Protein AF-A0A9D5WG57-F1 (afdb_monomer_lite)

Foldseek 3Di:
DCVLLVNPCVVCQNDPLQGQEKEFQAEDPLQLLVQLCVPQVQPPVRPDDPVNGDDSVPDDPVNSVVSVVVDDSVRVNLLRQVGMQGPDFAFLVRWWAFDDPPVLQLDGGITDWTQTSNRFTKGKHWAQDDDPNRGNPHDTWIWITRNVQSDIWTFPATQCDDPRHTYGYTDSPDHSVRD

Secondary structure (DSSP, 8-state):
-TTTTT-HHHHTT--TTT-S-EEEEE--HHHHHHHHHHHHSS-TTS-S-TTS---TTT--HHHHHHHHHHS-HHHHHHHHHTTEEET----GGGSPBEE--SSS-SS-EESEEEE-TTS-EEEEEEEEPPBTTBTT-S-EEEEEEETTTTEEEEEEEEEEEETTEEEEEEPTT--GGG-

Sequence (179 aa):
MTKRAGLEDLFQGKSTQYGPEITFLGMTNHSIRRYLYRTYGIKTDGSESPEDAVDPSKLTEEETMKLIDRMSVATCRSLILDCVIPKEKILLEDFPAGRRAADGSAVGTGGKTYTMASGKQLWLYTFRDTYAGVAGAGANRLHVVSPTTSISRDIASHNIQTRTGVVHSLQYDFTPTDF

Structure (mmCIF, N/CA/C/O backbone):
data_AF-A0A9D5WG57-F1
#
_entry.id   AF-A0A9D5WG57-F1
#
loop_
_atom_site.group_PDB
_atom_site.id
_atom_site.type_symbol
_atom_site.label_atom_id
_atom_site.label_alt_id
_atom_site.label_comp_id
_atom_site.label_asym_id
_atom_site.label_entity_id
_atom_site.label_seq_id
_atom_site.pdbx_PDB_ins_code
_atom_site.Cartn_x
_atom_site.Cartn_y
_atom_site.Cartn_z
_atom_site.occupancy
_atom_site.B_iso_or_equiv
_atom_site.auth_seq_id
_atom_site.auth_comp_id
_atom_site.auth_asym_id
_atom_site.auth_atom_id
_atom_site.pdbx_PDB_model_num
ATOM 1 N N . MET A 1 1 ? -5.291 3.779 14.745 1.00 90.94 1 MET A N 1
ATOM 2 C CA . MET A 1 1 ? -6.228 3.375 13.668 1.00 90.94 1 MET A CA 1
ATOM 3 C C . MET A 1 1 ? -6.537 1.875 13.684 1.00 90.94 1 MET A C 1
ATOM 5 O O . MET A 1 1 ? -7.699 1.551 13.864 1.00 90.94 1 MET A O 1
ATOM 9 N N . THR A 1 2 ? -5.554 0.966 13.596 1.00 93.75 2 THR A N 1
ATOM 10 C CA . THR A 1 2 ? -5.774 -0.505 13.564 1.00 93.75 2 THR A CA 1
ATOM 11 C C . THR A 1 2 ? -6.715 -1.034 14.648 1.00 93.75 2 THR A C 1
ATOM 13 O O . THR A 1 2 ? -7.694 -1.693 14.319 1.00 93.75 2 THR A O 1
ATOM 16 N N . LYS A 1 3 ? -6.477 -0.665 15.915 1.00 93.69 3 LYS A N 1
ATOM 17 C CA . LYS A 1 3 ? -7.341 -1.036 17.048 1.00 93.69 3 LYS A CA 1
ATOM 18 C C . LYS A 1 3 ? -8.783 -0.541 16.901 1.00 93.69 3 LYS A C 1
ATOM 20 O O . LYS A 1 3 ? -9.732 -1.275 17.124 1.00 93.69 3 LYS A O 1
ATOM 25 N N . ARG A 1 4 ? -8.960 0.706 16.454 1.00 92.75 4 ARG A N 1
ATOM 26 C CA . ARG A 1 4 ? -10.288 1.291 16.195 1.00 92.75 4 ARG A CA 1
ATOM 27 C C . ARG A 1 4 ? -11.021 0.570 15.059 1.00 92.75 4 ARG A C 1
ATOM 29 O O . ARG A 1 4 ? -12.239 0.494 15.084 1.00 92.75 4 ARG A O 1
ATOM 36 N N . ALA A 1 5 ? -10.288 0.061 14.070 1.00 95.81 5 ALA A N 1
ATOM 37 C CA . ALA A 1 5 ? -10.838 -0.641 12.912 1.00 95.81 5 ALA A CA 1
ATOM 38 C C . ALA A 1 5 ? -11.137 -2.135 13.155 1.00 95.81 5 ALA A C 1
ATOM 40 O O . ALA A 1 5 ? -11.678 -2.787 12.252 1.00 95.81 5 ALA A O 1
ATOM 41 N N . GLY A 1 6 ? -10.762 -2.688 14.318 1.00 96.69 6 GLY A N 1
ATOM 42 C CA . GLY A 1 6 ? -10.866 -4.122 14.604 1.00 96.69 6 GLY A CA 1
ATOM 43 C C . GLY A 1 6 ? -10.050 -4.959 13.615 1.00 96.69 6 GLY A C 1
ATOM 44 O O . GLY A 1 6 ? -10.585 -5.853 12.954 1.00 96.69 6 GLY A O 1
ATOM 45 N N . LEU A 1 7 ? -8.786 -4.584 13.409 1.00 97.44 7 LEU A N 1
ATOM 46 C CA . LEU A 1 7 ? -7.868 -5.211 12.448 1.00 97.44 7 LEU A CA 1
ATOM 47 C C . LEU A 1 7 ? -6.608 -5.777 13.115 1.00 97.44 7 LEU A C 1
ATOM 49 O O . LEU A 1 7 ? -5.640 -6.098 12.433 1.00 97.44 7 LEU A O 1
ATOM 53 N N . GLU A 1 8 ? -6.575 -5.919 14.435 1.00 97.25 8 GLU A N 1
ATOM 54 C CA . GLU A 1 8 ? -5.413 -6.459 15.143 1.00 97.25 8 GLU A CA 1
ATOM 55 C C . GLU A 1 8 ? -5.067 -7.878 14.685 1.00 97.25 8 GLU A C 1
ATOM 57 O O . GLU A 1 8 ? -3.903 -8.160 14.409 1.00 97.25 8 GLU A O 1
ATOM 62 N N . ASP A 1 9 ? -6.070 -8.743 14.525 1.00 97.19 9 ASP A N 1
ATOM 63 C CA . ASP A 1 9 ? -5.866 -10.130 14.095 1.00 97.19 9 ASP A CA 1
ATOM 64 C C . ASP A 1 9 ? -5.270 -10.240 12.689 1.00 97.19 9 ASP A C 1
ATOM 66 O O . ASP A 1 9 ? -4.530 -11.184 12.414 1.00 97.19 9 ASP A O 1
ATOM 70 N N . LEU A 1 10 ? -5.533 -9.265 11.811 1.00 97.25 10 LEU A N 1
ATOM 71 C CA . LEU A 1 10 ? -4.895 -9.177 10.496 1.00 97.25 10 LEU A CA 1
ATOM 72 C C . LEU A 1 10 ? -3.376 -9.021 10.650 1.00 97.25 10 LEU A C 1
ATOM 74 O O . LEU A 1 10 ? -2.618 -9.831 10.128 1.00 97.25 10 LEU A O 1
ATOM 78 N N . PHE A 1 11 ? -2.923 -8.028 11.419 1.00 96.62 11 PHE A N 1
ATOM 79 C CA . PHE A 1 11 ? -1.489 -7.769 11.596 1.00 96.62 11 PHE A CA 1
ATOM 80 C C . PHE A 1 11 ? -0.797 -8.791 12.508 1.00 96.62 11 PHE A C 1
ATOM 82 O O . PHE A 1 11 ? 0.418 -8.970 12.431 1.00 96.62 11 PHE A O 1
ATOM 89 N N . GLN A 1 12 ? -1.555 -9.498 13.349 1.00 96.50 12 GLN A N 1
ATOM 90 C CA . GLN A 1 12 ? -1.056 -10.612 14.157 1.00 96.50 12 GLN A CA 1
ATOM 91 C C . GLN A 1 12 ? -1.008 -11.950 13.399 1.00 96.50 12 GLN A C 1
ATOM 93 O O . GLN A 1 12 ? -0.553 -12.935 13.985 1.00 96.50 12 GLN A O 1
ATOM 98 N N . GLY A 1 13 ? -1.448 -12.000 12.134 1.00 95.50 13 GLY A N 1
ATOM 99 C CA . GLY A 1 13 ? -1.459 -13.221 11.319 1.00 95.50 13 GLY A CA 1
ATOM 100 C C . GLY A 1 13 ? -2.487 -14.261 11.780 1.00 95.50 13 GLY A C 1
ATOM 101 O O . GLY A 1 13 ? -2.312 -15.455 11.556 1.00 95.50 13 GLY A O 1
ATOM 102 N N . LYS A 1 14 ? -3.544 -13.823 12.472 1.00 96.94 14 LYS A N 1
ATOM 103 C CA . LYS A 1 14 ? -4.623 -14.671 13.011 1.00 96.94 14 LYS A CA 1
ATOM 104 C C . LYS A 1 14 ? -5.899 -14.620 12.172 1.00 96.94 14 LYS A C 1
ATOM 106 O O . LYS A 1 14 ? -6.817 -15.402 12.400 1.00 96.94 14 LYS A O 1
ATOM 111 N N . SER A 1 15 ? -5.985 -13.695 11.216 1.00 95.44 15 SER A N 1
ATOM 112 C CA . SER A 1 15 ? -7.165 -13.550 10.368 1.00 95.44 15 SER A CA 1
ATOM 113 C C . SER A 1 15 ? -7.308 -14.726 9.399 1.00 95.44 15 SER A C 1
ATOM 115 O O . SER A 1 15 ? -6.489 -14.917 8.503 1.00 95.44 15 SER A O 1
ATOM 117 N N . THR A 1 16 ? -8.407 -15.471 9.506 1.00 94.69 16 THR A N 1
ATOM 118 C CA . THR A 1 16 ? -8.763 -16.519 8.533 1.00 94.69 16 THR A CA 1
ATOM 119 C C . THR A 1 16 ? -9.159 -15.940 7.172 1.00 94.69 16 THR A C 1
ATOM 121 O O . THR A 1 16 ? -8.956 -16.576 6.140 1.00 94.69 16 THR A O 1
ATOM 124 N N . GLN A 1 17 ? -9.685 -14.711 7.151 1.00 95.50 17 GLN A N 1
ATOM 125 C CA . GLN A 1 17 ? -10.093 -14.018 5.930 1.00 95.50 17 GLN A CA 1
ATOM 126 C C . GLN A 1 17 ? -8.883 -13.614 5.074 1.00 95.50 17 GLN A C 1
ATOM 128 O O . GLN A 1 17 ? -8.865 -13.866 3.866 1.00 95.50 17 GLN A O 1
ATOM 133 N N . TYR A 1 18 ? -7.874 -13.003 5.699 1.00 96.44 18 TYR A N 1
ATOM 134 C CA . TYR A 1 18 ? -6.735 -12.389 5.006 1.00 96.44 18 TYR A CA 1
ATOM 135 C C . TYR A 1 18 ? -5.449 -13.218 5.056 1.00 96.44 18 TYR A C 1
ATOM 137 O O . TYR A 1 18 ? -4.472 -12.860 4.405 1.00 96.44 18 TYR A O 1
ATOM 145 N N . GLY A 1 19 ? -5.474 -14.345 5.767 1.00 95.06 19 GLY A N 1
ATOM 146 C CA . GLY A 1 19 ? -4.344 -15.252 5.905 1.00 95.06 19 GLY A CA 1
ATOM 147 C C . GLY A 1 19 ? -3.322 -14.816 6.962 1.00 95.06 19 GLY A C 1
ATOM 148 O O . GLY A 1 19 ? -3.438 -13.738 7.550 1.00 95.06 19 GLY A O 1
ATOM 149 N N . PRO A 1 20 ? -2.326 -15.680 7.222 1.00 95.69 20 PRO A N 1
ATOM 150 C CA . PRO A 1 20 ? -1.309 -15.451 8.246 1.00 95.69 20 PRO A CA 1
ATOM 151 C C . PRO A 1 20 ? -0.174 -14.521 7.796 1.00 95.69 20 PRO A C 1
ATOM 153 O O . PRO A 1 20 ? 0.536 -13.981 8.644 1.00 95.69 20 PRO A O 1
ATOM 156 N N . GLU A 1 21 ? -0.007 -14.345 6.483 1.00 96.62 21 GLU A N 1
ATOM 157 C CA . GLU A 1 21 ? 1.048 -13.542 5.872 1.00 96.62 21 GLU A CA 1
ATOM 158 C C . GLU A 1 21 ? 0.448 -12.477 4.960 1.00 96.62 21 GLU A C 1
ATOM 160 O O . GLU A 1 21 ? -0.444 -12.766 4.158 1.00 96.62 21 GLU A O 1
ATOM 165 N N . ILE A 1 22 ? 0.939 -11.245 5.088 1.00 98.19 22 ILE A N 1
ATOM 166 C CA . ILE A 1 22 ? 0.468 -10.098 4.308 1.00 98.19 22 ILE A CA 1
ATOM 167 C C . ILE A 1 22 ? 1.624 -9.242 3.793 1.00 98.19 22 ILE A C 1
ATOM 169 O O . ILE A 1 22 ? 2.729 -9.245 4.342 1.00 98.19 22 ILE A O 1
ATOM 173 N N . THR A 1 23 ? 1.337 -8.419 2.791 1.00 98.69 23 THR A N 1
ATOM 174 C CA . THR A 1 23 ? 2.190 -7.291 2.412 1.00 98.69 23 THR A CA 1
ATOM 175 C C . THR A 1 23 ? 1.441 -6.005 2.707 1.00 98.69 23 THR A C 1
ATOM 177 O O . THR A 1 23 ? 0.331 -5.799 2.218 1.00 98.69 23 THR A O 1
ATOM 180 N N . PHE A 1 24 ? 2.025 -5.139 3.531 1.00 98.44 24 PHE A N 1
ATOM 181 C CA . PHE A 1 24 ? 1.402 -3.887 3.944 1.00 98.44 24 PHE A CA 1
ATOM 182 C C . PHE A 1 24 ? 2.127 -2.683 3.344 1.00 98.44 24 PHE A C 1
ATOM 184 O O . PHE A 1 24 ? 3.326 -2.493 3.555 1.00 98.44 24 PHE A O 1
ATOM 191 N N . LEU A 1 25 ? 1.378 -1.845 2.632 1.00 98.31 25 LEU A N 1
ATOM 192 C CA . LEU A 1 25 ? 1.806 -0.534 2.158 1.00 98.31 25 LEU A CA 1
ATOM 193 C C . LEU A 1 25 ? 1.652 0.465 3.315 1.00 98.31 25 LEU A C 1
ATOM 195 O O . LEU A 1 25 ? 0.594 1.047 3.545 1.00 98.31 25 LEU A O 1
ATOM 199 N N . GLY A 1 26 ? 2.704 0.596 4.118 1.00 96.94 26 GLY A N 1
ATOM 200 C CA . GLY A 1 26 ? 2.681 1.330 5.376 1.00 96.94 26 GLY A CA 1
ATOM 201 C C . GLY A 1 26 ? 2.479 2.828 5.181 1.00 96.94 26 GLY A C 1
ATOM 202 O O . GLY A 1 26 ? 3.371 3.518 4.694 1.00 96.94 26 GLY A O 1
ATOM 203 N N . MET A 1 27 ? 1.331 3.349 5.611 1.00 95.31 27 MET A N 1
ATOM 204 C CA . MET A 1 27 ? 1.088 4.792 5.662 1.00 95.31 27 MET A CA 1
ATOM 205 C C . MET A 1 27 ? 1.967 5.448 6.730 1.00 95.31 27 MET A C 1
ATOM 207 O O . MET A 1 27 ? 2.038 4.970 7.864 1.00 95.31 27 MET A O 1
ATOM 211 N N . THR A 1 28 ? 2.592 6.579 6.405 1.00 91.19 28 THR A N 1
ATOM 212 C CA . THR A 1 28 ? 3.380 7.328 7.392 1.00 91.19 28 THR A CA 1
ATOM 213 C C . THR A 1 28 ? 2.477 8.074 8.377 1.00 91.19 28 THR A C 1
ATOM 215 O O . THR A 1 28 ? 1.363 8.491 8.042 1.00 91.19 28 THR A O 1
ATOM 218 N N . ASN A 1 29 ? 2.988 8.337 9.585 1.00 89.25 29 ASN A N 1
ATOM 219 C CA . ASN A 1 29 ? 2.299 9.191 10.559 1.00 89.25 29 ASN A CA 1
ATOM 220 C C . ASN A 1 29 ? 1.975 10.576 9.976 1.00 89.25 29 ASN A C 1
ATOM 222 O O . ASN A 1 29 ? 0.912 11.125 10.257 1.00 89.25 29 ASN A O 1
ATOM 226 N N . HIS A 1 30 ? 2.862 11.122 9.139 1.00 87.94 30 HIS A N 1
ATOM 227 C CA . HIS A 1 30 ? 2.651 12.414 8.491 1.00 87.94 30 HIS A CA 1
ATOM 228 C C . HIS A 1 30 ? 1.468 12.373 7.511 1.00 87.94 30 HIS A C 1
ATOM 230 O O . HIS A 1 30 ? 0.592 13.236 7.575 1.00 87.94 30 HIS A O 1
ATOM 236 N N . SER A 1 31 ? 1.384 11.334 6.674 1.00 90.75 31 SER A N 1
ATOM 237 C CA . SER A 1 31 ? 0.259 11.110 5.755 1.00 90.75 31 SER A CA 1
ATOM 238 C C . SER A 1 31 ? -1.077 11.014 6.497 1.00 90.75 31 SER A C 1
ATOM 240 O O . SER A 1 31 ? -2.056 11.646 6.096 1.00 90.75 31 SER A O 1
ATOM 242 N N . ILE A 1 32 ? -1.108 10.273 7.610 1.00 90.44 32 ILE A N 1
ATOM 243 C CA . ILE A 1 32 ? -2.309 10.101 8.439 1.00 90.44 32 ILE A CA 1
ATOM 244 C C . ILE A 1 32 ? -2.721 11.429 9.084 1.00 90.44 32 ILE A C 1
ATOM 246 O O . ILE A 1 32 ? -3.871 11.838 8.939 1.00 90.44 32 ILE A O 1
ATOM 250 N N . ARG A 1 33 ? -1.799 12.134 9.755 1.00 89.19 33 ARG A N 1
ATOM 251 C CA . ARG A 1 33 ? -2.087 13.427 10.406 1.00 89.19 33 ARG A CA 1
ATOM 252 C C . ARG A 1 33 ? -2.597 14.461 9.408 1.00 89.19 33 ARG A C 1
ATOM 254 O O . ARG A 1 33 ? -3.615 15.103 9.656 1.00 89.19 33 ARG A O 1
ATOM 261 N N . ARG A 1 34 ? -1.943 14.568 8.247 1.00 88.06 34 ARG A N 1
ATOM 262 C CA . ARG A 1 34 ? -2.352 15.473 7.166 1.00 88.06 34 ARG A CA 1
ATOM 263 C C . ARG A 1 34 ? -3.760 15.168 6.664 1.00 88.06 34 ARG A C 1
ATOM 265 O O . ARG A 1 34 ? -4.544 16.095 6.479 1.00 88.06 34 ARG A O 1
ATOM 272 N N . TYR A 1 35 ? -4.082 13.895 6.447 1.00 90.44 35 TYR A N 1
ATOM 273 C CA . TYR A 1 35 ? -5.416 13.474 6.019 1.00 90.44 35 TYR A CA 1
ATOM 274 C C . TYR A 1 35 ? -6.484 13.782 7.064 1.00 90.44 35 TYR A C 1
ATOM 276 O O . TYR A 1 35 ? -7.506 14.386 6.737 1.00 90.44 35 TYR A O 1
ATOM 284 N N . LEU A 1 36 ? -6.233 13.395 8.316 1.00 89.62 36 LEU A N 1
ATOM 285 C CA . LEU A 1 36 ? -7.168 13.597 9.416 1.00 89.62 36 LEU A CA 1
ATOM 286 C C . LEU A 1 36 ? -7.492 15.074 9.597 1.00 89.62 36 LEU A C 1
ATOM 288 O O . LEU A 1 36 ? -8.653 15.441 9.716 1.00 89.62 36 LEU A O 1
ATOM 292 N N . TYR A 1 37 ? -6.470 15.917 9.550 1.00 85.88 37 TYR A N 1
ATOM 293 C CA . TYR A 1 37 ? -6.641 17.352 9.643 1.00 85.88 37 TYR A CA 1
ATOM 294 C C . TYR A 1 37 ? -7.441 17.929 8.474 1.00 85.88 37 TYR A C 1
ATOM 296 O O . TYR A 1 37 ? -8.421 18.634 8.681 1.00 85.88 37 TYR A O 1
ATOM 304 N N . ARG A 1 38 ? -7.072 17.598 7.230 1.00 84.69 38 ARG A N 1
ATOM 305 C CA . ARG A 1 38 ? -7.768 18.127 6.045 1.00 84.69 38 ARG A CA 1
ATOM 306 C C . ARG A 1 38 ? -9.227 17.681 5.961 1.00 84.69 38 ARG A C 1
ATOM 308 O O . ARG A 1 38 ? -10.030 18.385 5.366 1.00 84.69 38 ARG A O 1
ATOM 315 N N . THR A 1 39 ? -9.549 16.521 6.529 1.00 87.06 39 THR A N 1
ATOM 316 C CA . THR A 1 39 ? -10.880 15.906 6.414 1.00 87.06 39 THR A CA 1
ATOM 317 C C . THR A 1 39 ? -11.766 16.190 7.626 1.00 87.06 39 THR A C 1
ATOM 319 O O . THR A 1 39 ? -12.969 16.362 7.474 1.00 87.06 39 THR A O 1
ATOM 322 N N . TYR A 1 40 ? -11.187 16.233 8.828 1.00 84.88 40 TYR A N 1
ATOM 323 C CA . TYR A 1 40 ? -11.923 16.311 10.095 1.00 84.88 40 TYR A CA 1
ATOM 324 C C . TYR A 1 40 ? -11.477 17.472 10.991 1.00 84.88 40 TYR A C 1
ATOM 326 O O . TYR A 1 40 ? -12.021 17.618 12.085 1.00 84.88 40 TYR A O 1
ATOM 334 N N . GLY A 1 41 ? -10.475 18.256 10.580 1.00 75.81 41 GLY A N 1
ATOM 335 C CA . GLY A 1 41 ? -9.886 19.345 11.367 1.00 75.81 41 GLY A CA 1
ATOM 336 C C . GLY A 1 41 ? -10.732 20.613 11.429 1.00 75.81 41 GLY A C 1
ATOM 337 O O . GLY A 1 41 ? -10.553 21.390 12.351 1.00 75.81 41 GLY A O 1
ATOM 338 N N . ILE A 1 42 ? -11.683 20.791 10.511 1.00 69.44 42 ILE A N 1
ATOM 339 C CA . ILE A 1 42 ? -12.710 21.833 10.604 1.00 69.44 42 ILE A CA 1
ATOM 340 C C . ILE A 1 42 ? -13.979 21.151 11.109 1.00 69.44 42 ILE A C 1
ATOM 342 O O . ILE A 1 42 ? -14.491 20.233 10.461 1.00 69.44 42 ILE A O 1
ATOM 346 N N . LYS A 1 43 ? -14.480 21.548 12.282 1.00 62.31 43 LYS A N 1
ATOM 347 C CA . LYS A 1 43 ? -15.765 21.038 12.770 1.00 62.31 43 LYS A CA 1
ATOM 348 C C . LYS A 1 43 ? -16.900 21.523 11.869 1.00 62.31 43 LYS A C 1
ATOM 350 O O . LYS A 1 43 ? -16.967 22.685 11.482 1.00 62.31 43 LYS A O 1
ATOM 355 N N . THR A 1 44 ? -17.841 20.627 11.586 1.00 57.88 44 THR A N 1
ATOM 356 C CA . THR A 1 44 ? -19.045 20.910 10.787 1.00 57.88 44 THR A CA 1
ATOM 357 C C . THR A 1 44 ? -20.038 21.850 11.479 1.00 57.88 44 THR A C 1
ATOM 359 O O . THR A 1 44 ? -21.017 22.248 10.860 1.00 57.88 44 THR A O 1
ATOM 362 N N . ASP A 1 45 ? -19.810 22.186 12.751 1.00 63.06 45 ASP A N 1
ATOM 363 C CA . ASP A 1 45 ? -20.614 23.128 13.540 1.00 63.06 45 ASP A CA 1
ATOM 364 C C . ASP A 1 45 ? -20.146 24.592 13.408 1.00 63.06 45 ASP A C 1
ATOM 366 O O . ASP A 1 45 ? -20.747 25.480 14.009 1.00 63.06 45 ASP A O 1
ATOM 370 N N . GLY A 1 46 ? -19.092 24.854 12.622 1.00 57.06 46 GLY A N 1
ATOM 371 C CA . GLY A 1 46 ? -18.544 26.194 12.405 1.00 57.06 46 GLY A CA 1
ATOM 372 C C . GLY A 1 46 ? -17.715 26.738 13.572 1.00 57.06 46 GLY A C 1
ATOM 373 O O . GLY A 1 46 ? -17.343 27.908 13.541 1.00 57.06 46 GLY A O 1
ATOM 374 N N . SER A 1 47 ? -17.404 25.926 14.591 1.00 61.72 47 SER A N 1
ATOM 375 C CA . SER A 1 47 ? -16.664 26.384 15.774 1.00 61.72 47 SER A CA 1
ATOM 376 C C . SER A 1 47 ? -15.144 26.495 15.566 1.00 61.72 47 SER A C 1
ATOM 378 O O . SER A 1 47 ? -14.442 26.845 16.512 1.00 61.72 47 SER A O 1
ATOM 380 N N . GLU A 1 48 ? -14.618 26.117 14.399 1.00 61.31 48 GLU A N 1
ATOM 381 C CA . GLU A 1 48 ? -13.186 26.142 14.062 1.00 61.31 48 GLU A CA 1
ATOM 382 C C . GLU A 1 48 ? -13.019 26.740 12.652 1.00 61.31 48 GLU A C 1
ATOM 384 O O . GLU A 1 48 ? -13.605 26.233 11.693 1.00 61.31 48 GLU A O 1
ATOM 389 N N . SER A 1 49 ? -12.254 27.832 12.528 1.00 56.66 49 SER A N 1
ATOM 390 C CA . SER A 1 49 ? -11.988 28.522 11.256 1.00 56.66 49 SER A CA 1
ATOM 391 C C . SER A 1 49 ? -10.744 27.942 10.559 1.00 56.66 49 SER A C 1
ATOM 393 O O . SER A 1 49 ? -9.799 27.546 11.245 1.00 56.66 49 SER A O 1
ATOM 395 N N . PRO A 1 50 ? -10.675 27.911 9.209 1.00 56.88 50 PRO A N 1
ATOM 396 C CA . PRO A 1 50 ? -9.462 27.529 8.476 1.00 56.88 50 PRO A CA 1
ATOM 397 C C . PRO A 1 50 ? -8.218 28.364 8.824 1.00 56.88 50 PRO A C 1
ATOM 399 O O . PRO A 1 50 ? -7.103 27.919 8.563 1.00 56.88 50 PRO A O 1
ATOM 402 N N . GLU A 1 51 ? -8.400 29.567 9.376 1.00 56.78 51 GLU A N 1
ATOM 403 C CA . GLU A 1 51 ? -7.314 30.482 9.756 1.00 56.78 51 GLU A CA 1
ATOM 404 C C . GLU A 1 51 ? -6.663 30.143 11.110 1.00 56.78 51 GLU A C 1
ATOM 406 O O . GLU A 1 51 ? -5.469 30.381 11.282 1.00 56.78 51 GLU A O 1
ATOM 411 N N . ASP A 1 52 ? -7.402 29.494 12.017 1.00 57.53 52 ASP A N 1
ATOM 412 C CA . ASP A 1 52 ? -6.911 29.010 13.323 1.00 57.53 52 ASP A CA 1
ATOM 413 C C . ASP A 1 52 ? -6.355 27.585 13.250 1.00 57.53 52 ASP A C 1
ATOM 415 O O . ASP A 1 52 ? -6.031 26.938 14.252 1.00 57.53 52 ASP A O 1
ATOM 419 N N . ALA A 1 53 ? -6.308 27.047 12.041 1.00 57.97 53 ALA A N 1
ATOM 420 C CA . ALA A 1 53 ? -6.133 25.640 11.836 1.00 57.97 53 ALA A CA 1
ATOM 421 C C . ALA A 1 53 ? -4.645 25.266 12.087 1.00 57.97 53 ALA A C 1
ATOM 423 O O . ALA A 1 53 ? -3.712 25.809 11.486 1.00 57.97 53 ALA A O 1
ATOM 424 N N . VAL A 1 54 ? -4.422 24.330 13.019 1.00 63.09 54 VAL A N 1
ATOM 425 C CA . VAL A 1 54 ? -3.092 23.860 13.447 1.00 63.09 54 VAL A CA 1
ATOM 426 C C . VAL A 1 54 ? -2.362 23.148 12.307 1.00 63.09 54 VAL A C 1
ATOM 428 O O . VAL A 1 54 ? -2.854 22.166 11.766 1.00 63.09 54 VAL A O 1
ATOM 431 N N . ASP A 1 55 ? -1.133 23.565 11.992 1.00 71.25 55 ASP A N 1
ATOM 432 C CA . ASP A 1 55 ? -0.260 22.842 11.056 1.00 71.25 55 ASP A CA 1
ATOM 433 C C . ASP A 1 55 ? -0.281 21.320 11.348 1.00 71.25 55 ASP A C 1
ATOM 435 O O . ASP A 1 55 ? 0.079 20.913 12.457 1.00 71.25 55 ASP A O 1
ATOM 439 N N . PRO A 1 56 ? -0.661 20.453 10.383 1.00 72.69 56 PRO A N 1
ATOM 440 C CA . PRO A 1 56 ? -0.763 19.011 10.606 1.00 72.69 56 PRO A CA 1
ATOM 441 C C . PRO A 1 56 ? 0.516 18.363 11.143 1.00 72.69 56 PRO A C 1
ATOM 443 O O . PRO A 1 56 ? 0.460 17.312 11.787 1.00 72.69 56 PRO A O 1
ATOM 446 N N . SER A 1 57 ? 1.677 18.964 10.867 1.00 72.56 57 SER A N 1
ATOM 447 C CA . SER A 1 57 ? 2.965 18.504 11.389 1.00 72.56 57 SER A CA 1
ATOM 448 C C . SER A 1 57 ? 3.130 18.757 12.893 1.00 72.56 57 SER A C 1
ATOM 450 O O . SER A 1 57 ? 3.890 18.040 13.545 1.00 72.56 57 SER A O 1
ATOM 452 N N . LYS A 1 58 ? 2.376 19.711 13.452 1.00 77.25 58 LYS A N 1
ATOM 453 C CA . LYS A 1 58 ? 2.394 20.124 14.863 1.00 77.25 58 LYS A CA 1
ATOM 454 C C . LYS A 1 58 ? 1.283 19.504 15.707 1.00 77.25 58 LYS A C 1
ATOM 456 O O . LYS A 1 58 ? 1.299 19.693 16.917 1.00 77.25 58 LYS A O 1
ATOM 461 N N . LEU A 1 59 ? 0.362 18.749 15.099 1.00 78.94 59 LEU A N 1
ATOM 462 C CA . LEU A 1 59 ? -0.674 18.024 15.834 1.00 78.94 59 LEU A CA 1
ATOM 463 C C . LEU A 1 59 ? -0.058 17.145 16.925 1.00 78.94 59 LEU A C 1
ATOM 465 O O . LEU A 1 59 ? 0.771 16.263 16.653 1.00 78.94 59 LEU A O 1
ATOM 469 N N . THR A 1 60 ? -0.512 17.363 18.153 1.00 85.25 60 THR A N 1
ATOM 470 C CA . THR A 1 60 ? -0.200 16.502 19.290 1.00 85.25 60 THR A CA 1
ATOM 471 C C . THR A 1 60 ? -0.839 15.124 19.109 1.00 85.25 60 THR A C 1
ATOM 473 O O . THR A 1 60 ? -1.721 14.904 18.268 1.00 85.25 60 THR A O 1
ATOM 476 N N . GLU A 1 61 ? -0.387 14.153 19.901 1.00 84.75 61 GLU A N 1
ATOM 477 C CA . GLU A 1 61 ? -1.003 12.826 19.914 1.00 84.75 61 GLU A CA 1
ATOM 478 C C . GLU A 1 61 ? -2.471 12.894 20.360 1.00 84.75 61 GLU A C 1
ATOM 480 O O . GLU A 1 61 ? -3.325 12.277 19.727 1.00 84.75 61 GLU A O 1
ATOM 485 N N . GLU A 1 62 ? -2.788 13.715 21.365 1.00 86.88 62 GLU A N 1
ATOM 486 C CA . GLU A 1 62 ? -4.157 13.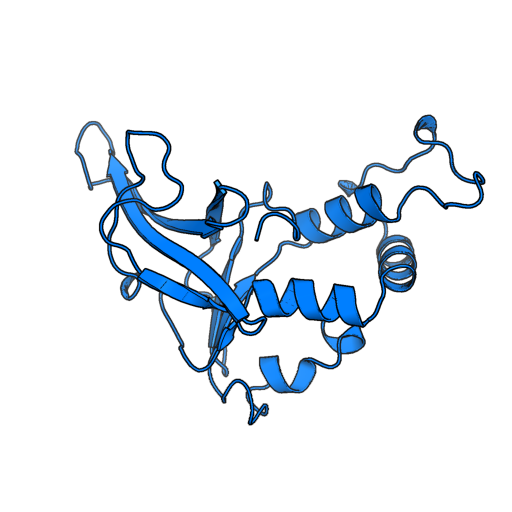899 21.855 1.00 86.88 62 GLU A CA 1
ATOM 487 C C . GLU A 1 62 ? -5.088 14.473 20.774 1.00 86.88 62 GLU A C 1
ATOM 489 O O . GLU A 1 62 ? -6.173 13.939 20.536 1.00 86.88 62 GLU A O 1
ATOM 494 N N . GLU A 1 63 ? -4.663 15.523 20.066 1.00 85.44 63 GLU A N 1
ATOM 495 C CA . GLU A 1 63 ? -5.440 16.106 18.963 1.00 85.44 63 GLU A CA 1
ATOM 496 C C . GLU A 1 63 ? -5.601 15.119 17.805 1.00 85.44 63 GLU A C 1
ATOM 498 O O . GLU A 1 63 ? -6.695 14.974 17.256 1.00 85.44 63 GLU A O 1
ATOM 503 N N . THR A 1 64 ? -4.539 14.377 17.470 1.00 86.62 64 THR A N 1
ATOM 504 C CA . THR A 1 64 ? -4.603 13.326 16.444 1.00 86.62 64 THR A CA 1
ATOM 505 C C . THR A 1 64 ? -5.650 12.273 16.815 1.00 86.62 64 THR A C 1
ATOM 507 O O . THR A 1 64 ? -6.445 11.871 15.963 1.00 86.62 64 THR A O 1
ATOM 510 N N . MET A 1 65 ? -5.694 11.848 18.080 1.00 87.88 65 MET A N 1
ATOM 511 C CA . MET A 1 65 ? -6.676 10.873 18.560 1.00 87.88 65 MET A CA 1
ATOM 512 C C . MET A 1 65 ? -8.106 11.427 18.509 1.00 87.88 65 MET A C 1
ATOM 514 O O . MET A 1 65 ? -8.991 10.733 18.009 1.00 87.88 65 MET A O 1
ATOM 518 N N . LYS A 1 66 ? -8.328 12.697 18.881 1.00 88.06 66 LYS A N 1
ATOM 519 C CA . LYS A 1 66 ? -9.638 13.364 18.729 1.00 88.06 66 LYS A CA 1
ATOM 520 C C . LYS A 1 66 ? -10.117 13.374 17.273 1.00 88.06 66 LYS A C 1
ATOM 522 O O . LYS A 1 66 ? -11.294 13.134 17.014 1.00 88.06 66 LYS A O 1
ATOM 527 N N . LEU A 1 67 ? -9.226 13.620 16.309 1.00 88.56 67 LEU A N 1
ATOM 528 C CA . LEU A 1 67 ? -9.573 13.581 14.881 1.00 88.56 67 LEU A CA 1
ATOM 529 C C . LEU A 1 67 ? -9.867 12.158 14.392 1.00 88.56 67 LEU A C 1
ATOM 531 O O . LEU A 1 67 ? -10.799 11.953 13.614 1.00 88.56 67 LEU A O 1
ATOM 535 N N . ILE A 1 68 ? -9.117 11.161 14.872 1.00 89.75 68 ILE A N 1
ATOM 536 C CA . ILE A 1 68 ? -9.418 9.745 14.612 1.00 89.75 68 ILE A CA 1
ATOM 537 C C . ILE A 1 68 ? -10.813 9.387 15.136 1.00 89.75 68 ILE A C 1
ATOM 539 O O . ILE A 1 68 ? -11.522 8.613 14.490 1.00 89.75 68 ILE A O 1
ATOM 543 N N . ASP A 1 69 ? -11.228 9.957 16.267 1.00 89.94 69 ASP A N 1
ATOM 544 C CA . ASP A 1 69 ? -12.540 9.694 16.851 1.00 89.94 69 ASP A CA 1
ATOM 545 C C . ASP A 1 69 ? -13.704 10.293 16.055 1.00 89.94 69 ASP A C 1
ATOM 547 O O . ASP A 1 69 ? -14.785 9.698 16.044 1.00 89.94 69 ASP A O 1
ATOM 551 N N . ARG A 1 70 ? -13.467 11.383 15.310 1.00 89.00 70 ARG A N 1
ATOM 552 C CA . ARG A 1 70 ? -14.429 11.957 14.347 1.00 89.00 70 ARG A CA 1
ATOM 553 C C . ARG A 1 70 ? -14.610 11.082 13.099 1.00 89.00 70 ARG A C 1
ATOM 555 O O . ARG A 1 70 ? -15.676 11.089 12.490 1.00 89.00 70 ARG A O 1
ATOM 562 N N . MET A 1 71 ? -13.593 10.308 12.717 1.00 90.94 71 MET A N 1
ATOM 563 C CA . MET A 1 71 ? -13.663 9.388 11.581 1.00 90.94 71 MET A CA 1
ATOM 564 C C . MET A 1 71 ? -14.472 8.130 11.930 1.00 90.94 71 MET A C 1
ATOM 566 O O . MET A 1 71 ? -14.253 7.487 12.964 1.00 90.94 71 MET A O 1
ATOM 570 N N . SER A 1 72 ? -15.365 7.715 11.026 1.00 94.69 72 SER A N 1
ATOM 571 C CA . SER A 1 72 ? -16.140 6.483 11.207 1.00 94.69 72 SER A CA 1
ATOM 572 C C . SER A 1 72 ? -15.234 5.242 11.279 1.00 94.69 72 SER A C 1
ATOM 574 O O . SER A 1 72 ? -14.177 5.175 10.642 1.00 94.69 72 SER A O 1
ATOM 576 N N . VAL A 1 73 ? -15.655 4.219 12.030 1.00 96.62 73 VAL A N 1
ATOM 577 C CA . VAL A 1 73 ? -14.930 2.935 12.105 1.00 96.62 73 VAL A CA 1
ATOM 578 C C . VAL A 1 73 ? -14.814 2.286 10.722 1.00 96.62 73 VAL A C 1
ATOM 580 O O . VAL A 1 73 ? -13.753 1.766 10.381 1.00 96.62 73 VAL A O 1
ATOM 583 N N . ALA A 1 74 ? -15.866 2.371 9.903 1.00 97.12 74 ALA A N 1
ATOM 584 C CA . ALA A 1 74 ? -15.882 1.828 8.547 1.00 97.12 74 ALA A CA 1
ATOM 585 C C . ALA A 1 74 ? -14.852 2.517 7.637 1.00 97.12 74 ALA A C 1
ATOM 587 O O . ALA A 1 74 ? -14.084 1.835 6.961 1.00 97.12 74 ALA A O 1
ATOM 588 N N . THR A 1 75 ? -14.768 3.850 7.680 1.00 95.81 75 THR A N 1
ATOM 589 C CA . THR A 1 75 ? -13.749 4.614 6.945 1.00 95.81 75 THR A CA 1
ATOM 590 C C . THR A 1 75 ? -12.351 4.232 7.419 1.00 95.81 75 THR A C 1
ATOM 592 O O . THR A 1 75 ? -11.510 3.870 6.603 1.00 95.81 75 THR A O 1
ATOM 595 N N . CYS A 1 76 ? -12.115 4.219 8.736 1.00 96.00 76 CYS A N 1
ATOM 596 C CA . CYS A 1 76 ? -10.833 3.816 9.323 1.00 96.00 76 CYS A CA 1
ATOM 597 C C . CYS A 1 76 ? -10.395 2.425 8.836 1.00 96.00 76 CYS A C 1
ATOM 599 O O . CYS A 1 76 ? -9.238 2.220 8.466 1.00 96.00 76 CYS A O 1
ATOM 601 N N . ARG A 1 77 ? -11.339 1.478 8.811 1.00 97.75 77 ARG A N 1
ATOM 602 C CA . ARG A 1 77 ? -11.124 0.114 8.333 1.00 97.75 77 ARG A CA 1
ATOM 603 C C . ARG A 1 77 ? -10.797 0.079 6.843 1.00 97.75 77 ARG A C 1
ATOM 605 O O . ARG A 1 77 ? -9.826 -0.575 6.479 1.00 97.75 77 ARG A O 1
ATOM 612 N N . SER A 1 78 ? -11.552 0.793 6.006 1.00 97.38 78 SER A N 1
ATOM 613 C CA . SER A 1 78 ? -11.309 0.850 4.558 1.00 97.38 78 SER A CA 1
ATOM 614 C C . SER A 1 78 ? -9.907 1.360 4.243 1.00 97.38 78 SER A C 1
ATOM 616 O O . SER A 1 78 ? -9.178 0.683 3.532 1.00 97.38 78 SER A O 1
ATOM 618 N N . LEU A 1 79 ? -9.494 2.483 4.843 1.00 96.75 79 LEU A N 1
ATOM 619 C CA . LEU A 1 79 ? -8.187 3.094 4.566 1.00 96.75 79 LEU A CA 1
ATOM 620 C C . LEU A 1 79 ? -7.015 2.149 4.865 1.00 96.75 79 LEU A C 1
ATOM 622 O O . LEU A 1 79 ? -6.012 2.151 4.159 1.00 96.75 79 LEU A O 1
ATOM 626 N N . ILE A 1 80 ? -7.134 1.328 5.913 1.00 97.81 80 ILE A N 1
ATOM 627 C CA . ILE A 1 80 ? -6.116 0.319 6.229 1.00 97.81 80 ILE A CA 1
ATOM 628 C C . ILE A 1 80 ? -6.156 -0.821 5.208 1.00 97.81 80 ILE A C 1
ATOM 630 O O . ILE A 1 80 ? -5.107 -1.231 4.719 1.00 97.81 80 ILE A O 1
ATOM 634 N N . LEU A 1 81 ? -7.345 -1.342 4.893 1.00 98.50 81 LEU A N 1
ATOM 635 C CA . LEU A 1 81 ? -7.504 -2.480 3.983 1.00 98.50 81 LEU A CA 1
ATOM 636 C C . LEU A 1 81 ? -7.139 -2.144 2.528 1.00 98.50 81 LEU A C 1
ATOM 638 O O . LEU A 1 81 ? -6.671 -3.027 1.812 1.00 98.50 81 LEU A O 1
ATOM 642 N N . ASP A 1 82 ? -7.274 -0.881 2.123 1.00 98.19 82 ASP A N 1
ATOM 643 C CA . ASP A 1 82 ? -6.801 -0.352 0.835 1.00 98.19 82 ASP A CA 1
ATOM 644 C C . ASP A 1 82 ? -5.277 -0.455 0.677 1.00 98.19 82 ASP A C 1
ATOM 646 O O . ASP A 1 82 ? -4.763 -0.400 -0.434 1.00 98.19 82 ASP A O 1
ATOM 650 N N . CYS A 1 83 ? -4.550 -0.639 1.781 1.00 98.31 83 CYS A N 1
ATOM 651 C CA . CYS A 1 83 ? -3.094 -0.710 1.822 1.00 98.31 83 CYS A CA 1
ATOM 652 C C . CYS A 1 83 ? -2.561 -2.122 2.123 1.00 98.31 83 CYS A C 1
ATOM 654 O O . CYS A 1 83 ? -1.367 -2.284 2.363 1.00 98.31 83 CYS A O 1
ATOM 656 N N . VAL A 1 84 ? -3.408 -3.154 2.152 1.00 98.56 84 VAL A N 1
ATOM 657 C CA . VAL A 1 84 ? -3.003 -4.528 2.492 1.00 98.56 84 VAL A CA 1
ATOM 658 C C . VAL A 1 84 ? -3.186 -5.445 1.291 1.00 98.56 84 VAL A C 1
ATOM 660 O O . VAL A 1 84 ? -4.298 -5.577 0.797 1.00 98.56 84 VAL A O 1
ATOM 663 N N . ILE A 1 85 ? -2.130 -6.137 0.875 1.00 98.69 85 ILE A N 1
ATOM 664 C CA . ILE A 1 85 ? -2.220 -7.299 -0.014 1.00 98.69 85 ILE A CA 1
ATOM 665 C C . ILE A 1 85 ? -2.329 -8.539 0.889 1.00 98.69 85 ILE A C 1
ATOM 667 O O . ILE A 1 85 ? -1.387 -8.830 1.637 1.00 98.69 85 ILE A O 1
ATOM 671 N N . PRO A 1 86 ? -3.477 -9.237 0.903 1.00 98.25 86 PRO A N 1
ATOM 672 C CA . PRO A 1 86 ? -3.686 -10.381 1.780 1.00 98.25 86 PRO A CA 1
ATOM 673 C C . PRO A 1 86 ? -3.027 -11.646 1.214 1.00 98.25 86 PRO A C 1
ATOM 675 O O . PRO A 1 86 ? -2.936 -11.806 0.000 1.00 98.25 86 PRO A O 1
ATOM 678 N N . LYS A 1 87 ? -2.650 -12.585 2.089 1.00 97.31 87 LYS A N 1
ATOM 679 C CA . LYS A 1 87 ? -2.156 -13.937 1.749 1.00 97.31 87 LYS A CA 1
ATOM 680 C C . LYS A 1 87 ? -0.861 -13.994 0.927 1.00 97.31 87 LYS A C 1
ATOM 682 O O . LYS A 1 87 ? -0.483 -15.074 0.486 1.00 97.31 87 LYS A O 1
ATOM 687 N N . GLU A 1 88 ? -0.181 -12.869 0.729 1.00 95.69 88 GLU A N 1
ATOM 688 C CA . GLU A 1 88 ? 1.074 -12.789 -0.017 1.00 95.69 88 GLU A CA 1
ATOM 689 C C . GLU A 1 88 ? 2.092 -11.963 0.779 1.00 95.69 88 GLU A C 1
ATOM 691 O O . GLU A 1 88 ? 1.839 -10.804 1.119 1.00 95.69 88 GLU A O 1
ATOM 696 N N . LYS A 1 89 ? 3.266 -12.543 1.042 1.00 96.56 89 LYS A N 1
ATOM 697 C CA . LYS A 1 89 ? 4.461 -11.831 1.509 1.00 96.56 89 LYS A CA 1
ATOM 698 C C . LYS A 1 89 ? 5.343 -11.545 0.294 1.00 96.56 89 LYS A C 1
ATOM 700 O O . LYS A 1 89 ? 5.852 -12.482 -0.307 1.00 96.56 89 LYS A O 1
ATOM 705 N N . ILE A 1 90 ? 5.522 -10.275 -0.054 1.00 98.19 90 ILE A N 1
ATOM 706 C CA . ILE A 1 90 ? 6.205 -9.871 -1.287 1.00 98.19 90 ILE A CA 1
ATOM 707 C C . ILE A 1 90 ? 7.352 -8.931 -0.930 1.00 98.19 90 ILE A C 1
ATOM 709 O O . ILE A 1 90 ? 7.130 -7.832 -0.406 1.00 98.19 90 ILE A O 1
ATOM 713 N N . LEU A 1 91 ? 8.583 -9.365 -1.187 1.00 98.00 91 LEU A N 1
ATOM 714 C CA . LEU A 1 91 ? 9.754 -8.502 -1.086 1.00 98.00 91 LEU A CA 1
ATOM 715 C C . LEU A 1 91 ? 9.876 -7.645 -2.353 1.00 98.00 91 LEU A C 1
ATOM 717 O O . LEU A 1 91 ? 9.267 -7.935 -3.380 1.00 98.00 91 LEU A O 1
ATOM 721 N N . LEU A 1 92 ? 10.652 -6.565 -2.287 1.00 96.88 92 LEU A N 1
ATOM 722 C CA . LEU A 1 92 ? 10.880 -5.644 -3.403 1.00 96.88 92 LEU A CA 1
ATOM 723 C C . LEU A 1 92 ? 11.302 -6.391 -4.677 1.00 96.88 92 LEU A C 1
ATOM 725 O O . LEU A 1 92 ? 10.823 -6.085 -5.764 1.00 96.88 92 LEU A O 1
ATOM 729 N N . GLU A 1 93 ? 12.192 -7.363 -4.533 1.00 95.56 93 GLU A N 1
ATOM 730 C CA . GLU A 1 93 ? 12.723 -8.206 -5.602 1.00 95.56 93 GLU A CA 1
ATOM 731 C C . GLU A 1 93 ? 11.683 -9.121 -6.265 1.00 95.56 93 GLU A C 1
ATOM 733 O O . GLU A 1 93 ? 11.862 -9.485 -7.426 1.00 95.56 93 GLU A O 1
ATOM 738 N N . ASP A 1 94 ? 10.592 -9.440 -5.567 1.00 97.56 94 ASP A N 1
ATOM 739 C CA . ASP A 1 94 ? 9.538 -10.334 -6.057 1.00 97.56 94 ASP A CA 1
ATOM 740 C C . ASP A 1 94 ? 8.441 -9.577 -6.823 1.00 97.56 94 ASP A C 1
ATOM 742 O O . ASP A 1 94 ? 7.604 -10.187 -7.497 1.00 97.56 94 ASP A O 1
ATOM 746 N N . PHE A 1 95 ? 8.425 -8.241 -6.748 1.00 98.25 95 PHE A N 1
ATOM 747 C CA . PHE A 1 95 ? 7.513 -7.439 -7.554 1.00 98.25 95 PHE A CA 1
ATOM 748 C C . PHE A 1 95 ? 7.972 -7.406 -9.018 1.00 98.25 95 PHE A C 1
ATOM 750 O O . PHE A 1 95 ? 9.117 -7.035 -9.305 1.00 98.25 95 PHE A O 1
ATOM 757 N N . PRO A 1 96 ? 7.074 -7.708 -9.973 1.00 98.19 96 PRO A N 1
ATOM 758 C CA . PRO A 1 96 ? 7.422 -7.736 -11.384 1.00 98.19 96 PRO A CA 1
ATOM 759 C C . PRO A 1 96 ? 7.860 -6.361 -11.887 1.00 98.19 96 PRO A C 1
ATOM 761 O O . PRO A 1 96 ? 7.273 -5.327 -11.551 1.00 98.19 96 PRO A O 1
ATOM 764 N N . ALA A 1 97 ? 8.875 -6.366 -12.747 1.00 98.00 97 ALA A N 1
ATOM 765 C CA . ALA A 1 97 ? 9.320 -5.163 -13.428 1.00 98.00 97 ALA A CA 1
ATOM 766 C C . ALA A 1 97 ? 8.219 -4.621 -14.351 1.00 98.00 97 ALA A C 1
ATOM 768 O O . ALA A 1 97 ? 7.464 -5.379 -14.969 1.00 98.00 97 ALA A O 1
ATOM 769 N N . GLY A 1 98 ? 8.145 -3.302 -14.476 1.00 97.12 98 GLY A N 1
ATOM 770 C CA . GLY A 1 98 ? 7.183 -2.639 -15.345 1.00 97.12 98 GLY A CA 1
ATOM 771 C C . GLY A 1 98 ? 7.611 -1.232 -15.722 1.00 97.12 98 GLY A C 1
ATOM 772 O O . GLY A 1 98 ? 8.685 -0.756 -15.354 1.00 97.12 98 GLY A O 1
ATOM 773 N N . ARG A 1 99 ? 6.770 -0.564 -16.504 1.00 95.31 99 ARG A N 1
ATOM 774 C CA . ARG A 1 99 ? 6.998 0.805 -16.961 1.00 95.31 99 ARG A CA 1
ATOM 775 C C . ARG A 1 99 ? 5.667 1.527 -17.083 1.00 95.31 99 ARG A C 1
ATOM 777 O O . ARG A 1 99 ? 4.737 0.991 -17.683 1.00 95.31 99 ARG A O 1
ATOM 784 N N . ARG A 1 100 ? 5.607 2.752 -16.553 1.00 94.19 100 ARG A N 1
ATOM 785 C CA . ARG A 1 100 ? 4.454 3.652 -16.700 1.00 94.19 100 ARG A CA 1
ATOM 786 C C . ARG A 1 100 ? 4.069 3.843 -18.169 1.00 94.19 100 ARG A C 1
ATOM 788 O O . ARG A 1 100 ? 4.940 3.837 -19.042 1.00 94.19 100 ARG A O 1
ATOM 795 N N . ALA A 1 101 ? 2.787 4.065 -18.431 1.00 93.81 101 ALA A N 1
ATOM 796 C CA . ALA A 1 101 ? 2.323 4.346 -19.779 1.00 93.81 101 ALA A CA 1
ATOM 797 C C . ALA A 1 101 ? 2.848 5.708 -20.281 1.00 93.81 101 ALA A C 1
ATOM 799 O O . ALA A 1 101 ? 3.055 6.643 -19.501 1.00 93.81 101 ALA A O 1
ATOM 800 N N . ALA A 1 102 ? 3.100 5.815 -21.587 1.00 91.69 102 ALA A N 1
ATOM 801 C CA . ALA A 1 102 ? 3.563 7.056 -22.218 1.00 91.69 102 ALA A CA 1
ATOM 802 C C . ALA A 1 102 ? 2.404 7.970 -22.653 1.00 91.69 102 ALA A C 1
ATOM 804 O O . ALA A 1 102 ? 2.597 9.169 -22.823 1.00 91.69 102 ALA A O 1
ATOM 805 N N . ASP A 1 103 ? 1.214 7.398 -22.817 1.00 92.75 103 ASP A N 1
ATOM 806 C CA . ASP A 1 103 ? -0.022 8.042 -23.274 1.00 92.75 103 ASP A CA 1
ATOM 807 C C . ASP A 1 103 ? -0.854 8.652 -22.129 1.00 92.75 103 ASP A C 1
ATOM 809 O O . ASP A 1 103 ? -1.911 9.226 -22.372 1.00 92.75 103 ASP A O 1
ATOM 813 N N . GLY A 1 104 ? -0.384 8.533 -20.883 1.00 88.00 104 GLY A N 1
ATOM 814 C CA . GLY A 1 104 ? -1.102 8.994 -19.694 1.00 88.00 104 GLY A CA 1
ATOM 815 C C . GLY A 1 104 ? -2.093 7.980 -19.117 1.00 88.00 104 GLY A C 1
ATOM 816 O O . GLY A 1 104 ? -2.741 8.294 -18.120 1.00 88.00 104 GLY A O 1
ATOM 817 N N . SER A 1 105 ? -2.193 6.771 -19.679 1.00 94.56 105 SER A N 1
ATOM 818 C CA . SER A 1 105 ? -2.964 5.680 -19.078 1.00 94.56 105 SER A CA 1
ATOM 819 C C . SER A 1 105 ? -2.439 5.350 -17.675 1.00 94.56 105 SER A C 1
ATOM 821 O O . SER A 1 105 ? -1.229 5.293 -17.446 1.00 94.56 105 SER A O 1
ATOM 823 N N . ALA A 1 106 ? -3.347 5.099 -16.725 1.00 93.75 106 ALA A N 1
ATOM 824 C CA . ALA A 1 106 ? -2.961 4.788 -15.347 1.00 93.75 106 ALA A CA 1
ATOM 825 C C . ALA A 1 106 ? -2.129 3.496 -15.257 1.00 93.75 106 ALA A C 1
ATOM 827 O O . ALA A 1 106 ? -1.148 3.425 -14.521 1.00 93.75 106 ALA A O 1
ATOM 828 N N . VAL A 1 107 ? -2.494 2.474 -16.035 1.00 96.94 107 VAL A N 1
ATOM 829 C CA . VAL A 1 107 ? -1.777 1.195 -16.088 1.00 96.94 107 VAL A CA 1
ATOM 830 C C . VAL A 1 107 ? -0.854 1.179 -17.300 1.00 96.94 107 VAL A C 1
ATOM 832 O O . VAL A 1 107 ? -1.283 1.454 -18.419 1.00 96.94 107 VAL A O 1
ATOM 835 N N . GLY A 1 108 ? 0.419 0.862 -17.068 1.00 96.50 108 GLY A N 1
ATOM 836 C CA . GLY A 1 108 ? 1.428 0.721 -18.112 1.00 96.50 108 GLY A CA 1
ATOM 837 C C . GLY A 1 108 ? 1.674 -0.732 -18.523 1.00 96.50 108 GLY A C 1
ATOM 838 O O . GLY A 1 108 ? 0.780 -1.573 -18.504 1.00 96.50 108 GLY A O 1
ATOM 839 N N . THR A 1 109 ? 2.914 -1.031 -18.909 1.00 97.19 109 THR A N 1
ATOM 840 C CA . THR A 1 109 ? 3.335 -2.372 -19.348 1.00 97.19 109 THR A CA 1
ATOM 841 C C . THR A 1 109 ? 4.113 -3.098 -18.257 1.00 97.19 109 THR A C 1
ATOM 843 O O . THR A 1 109 ? 4.885 -2.467 -17.531 1.00 97.19 109 THR A O 1
ATOM 846 N N . GLY A 1 110 ? 3.996 -4.424 -18.196 1.00 97.81 110 GLY A N 1
ATOM 847 C CA . GLY A 1 110 ? 4.593 -5.216 -17.119 1.00 97.81 110 GLY A CA 1
ATOM 848 C C . GLY A 1 110 ? 3.879 -4.970 -15.789 1.00 97.81 110 GLY A C 1
ATOM 849 O O . GLY A 1 110 ? 2.692 -4.635 -15.766 1.00 97.81 110 GLY A O 1
ATOM 850 N N . GLY A 1 111 ? 4.592 -5.129 -14.676 1.00 97.94 111 GLY A N 1
ATOM 851 C CA . GLY A 1 111 ? 3.981 -5.048 -13.351 1.00 97.94 111 GLY A CA 1
ATOM 852 C C . GLY A 1 111 ? 2.918 -6.127 -13.117 1.00 97.94 111 GLY A C 1
ATOM 853 O O . GLY A 1 111 ? 2.778 -7.078 -13.889 1.00 97.94 111 GLY A O 1
ATOM 854 N N . LYS A 1 112 ? 2.158 -5.981 -12.033 1.00 98.44 112 LYS A N 1
ATOM 855 C CA . LYS A 1 112 ? 1.014 -6.841 -11.705 1.00 98.44 112 LYS A CA 1
ATOM 856 C C . LYS A 1 112 ? -0.060 -6.021 -11.003 1.00 98.44 112 LYS A C 1
ATOM 858 O O . LYS A 1 112 ? 0.236 -5.162 -10.176 1.00 98.44 112 LYS A O 1
ATOM 863 N N . THR A 1 113 ? -1.316 -6.304 -11.330 1.00 98.44 113 THR A N 1
ATOM 864 C CA . THR A 1 113 ? -2.458 -5.807 -10.562 1.00 98.44 113 THR A CA 1
ATOM 865 C C . THR A 1 113 ? -2.686 -6.718 -9.364 1.00 98.44 113 THR A C 1
ATOM 867 O O . THR A 1 113 ? -2.841 -7.930 -9.518 1.00 98.44 113 THR A O 1
ATOM 870 N N . TYR A 1 114 ? -2.708 -6.130 -8.175 1.00 98.62 114 TYR A N 1
ATOM 871 C CA . TYR A 1 114 ? -2.980 -6.806 -6.916 1.00 98.62 114 TYR A CA 1
ATOM 872 C C . TYR A 1 114 ? -4.363 -6.412 -6.412 1.00 98.62 114 TYR A C 1
ATOM 874 O O . TYR A 1 114 ? -4.769 -5.253 -6.509 1.00 98.62 114 TYR A O 1
ATOM 882 N N . THR A 1 115 ? -5.084 -7.390 -5.865 1.00 98.50 115 THR A N 1
ATOM 883 C CA . THR A 1 115 ? -6.340 -7.137 -5.155 1.00 98.50 115 THR A CA 1
ATOM 884 C C . THR A 1 115 ? -6.020 -6.874 -3.693 1.00 98.50 115 THR A C 1
ATOM 886 O O . THR A 1 115 ? -5.515 -7.750 -2.990 1.00 98.50 115 THR A O 1
ATOM 889 N N . MET A 1 116 ? -6.308 -5.660 -3.243 1.00 98.50 116 MET A N 1
ATOM 890 C CA . MET A 1 116 ? -6.144 -5.249 -1.857 1.00 98.50 116 MET A CA 1
ATOM 891 C C . MET A 1 116 ? -7.195 -5.933 -0.979 1.00 98.50 116 MET A C 1
ATOM 893 O O . MET A 1 116 ? -8.230 -6.399 -1.455 1.00 98.50 116 MET A O 1
ATOM 897 N N . ALA A 1 117 ? -6.974 -5.964 0.330 1.00 98.44 117 ALA A N 1
ATOM 898 C CA . ALA A 1 117 ? -7.885 -6.572 1.293 1.00 98.44 117 ALA A CA 1
ATOM 899 C C . ALA A 1 117 ? -9.264 -5.883 1.325 1.00 98.44 117 ALA A C 1
ATOM 901 O O . A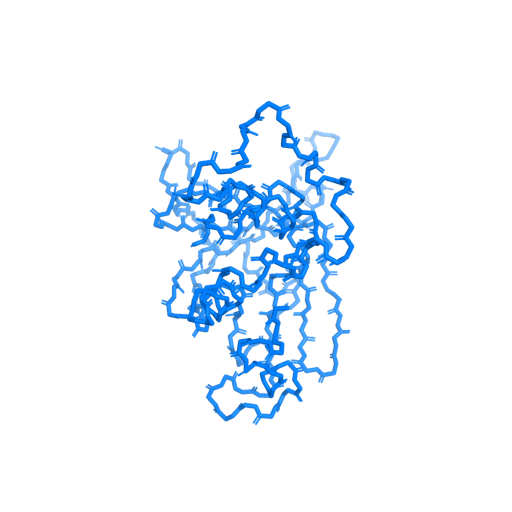LA A 1 117 ? -10.246 -6.493 1.741 1.00 98.44 117 ALA A O 1
ATOM 902 N N . SER A 1 118 ? -9.351 -4.633 0.859 1.00 97.88 118 SER A N 1
ATOM 903 C CA . SER A 1 118 ? -10.612 -3.913 0.644 1.00 97.88 118 SER A CA 1
ATOM 904 C C . SER A 1 118 ? -11.358 -4.318 -0.633 1.00 97.88 118 SER A C 1
ATOM 906 O O . SER A 1 118 ? -12.504 -3.920 -0.819 1.00 97.88 118 SER A O 1
ATOM 908 N N . GLY A 1 119 ? -10.719 -5.081 -1.523 1.00 97.94 119 GLY A N 1
ATOM 909 C CA . GLY A 1 119 ? -11.205 -5.403 -2.864 1.00 97.94 119 GLY A CA 1
ATOM 910 C C . GLY A 1 119 ? -10.764 -4.411 -3.944 1.00 97.94 119 GLY A C 1
ATOM 911 O O . GLY A 1 119 ? -10.982 -4.679 -5.126 1.00 97.94 119 GLY A O 1
ATOM 912 N N . LYS A 1 120 ? -10.122 -3.289 -3.583 1.00 97.94 120 LYS A N 1
ATOM 913 C CA . LYS A 1 120 ? -9.544 -2.368 -4.574 1.00 97.94 120 LYS A CA 1
ATOM 914 C C . LYS A 1 120 ? -8.441 -3.050 -5.373 1.00 97.94 120 LYS A C 1
ATOM 916 O O . LYS A 1 120 ? -7.745 -3.926 -4.870 1.00 97.94 120 LYS A O 1
ATOM 921 N N . GLN A 1 121 ? -8.266 -2.617 -6.613 1.00 98.31 121 GLN A N 1
ATOM 922 C CA . GLN A 1 121 ? -7.201 -3.101 -7.480 1.00 98.31 121 GLN A CA 1
ATOM 923 C C . GLN A 1 121 ? -6.129 -2.028 -7.613 1.00 98.31 121 GLN A C 1
ATOM 925 O O . GLN A 1 121 ? -6.435 -0.929 -8.066 1.00 98.31 121 GLN A O 1
ATOM 930 N N . LEU A 1 122 ? -4.891 -2.350 -7.244 1.00 98.56 122 LEU A N 1
ATOM 931 C CA . LEU A 1 122 ? -3.734 -1.474 -7.431 1.00 98.56 122 LEU A CA 1
ATOM 932 C C . LEU A 1 122 ? -2.739 -2.146 -8.374 1.00 98.56 122 LEU A C 1
ATOM 934 O O . LEU A 1 122 ? -2.459 -3.338 -8.242 1.00 98.56 122 LEU A O 1
ATOM 938 N N . TRP A 1 123 ? -2.200 -1.393 -9.328 1.00 98.62 123 TRP A N 1
ATOM 939 C CA . TRP A 1 123 ? -1.147 -1.868 -10.221 1.00 98.62 123 TRP A CA 1
ATOM 940 C C . TRP A 1 123 ? 0.215 -1.498 -9.642 1.00 98.62 123 TRP A C 1
ATOM 942 O O . TRP A 1 123 ? 0.512 -0.322 -9.434 1.00 98.62 123 TRP A O 1
ATOM 952 N N . LEU A 1 124 ? 1.022 -2.510 -9.331 1.00 98.50 124 LEU A N 1
ATOM 953 C CA . LEU A 1 124 ? 2.335 -2.345 -8.721 1.00 98.50 124 LEU A CA 1
ATOM 954 C C . LEU A 1 124 ? 3.412 -2.862 -9.669 1.00 98.50 124 LEU A C 1
ATOM 956 O O . LEU A 1 124 ? 3.251 -3.909 -10.305 1.00 98.50 124 LEU A O 1
ATOM 960 N N . TYR A 1 125 ? 4.523 -2.138 -9.743 1.00 98.44 125 TYR A N 1
ATOM 961 C CA . TYR A 1 125 ? 5.662 -2.538 -10.557 1.00 98.44 125 TYR A CA 1
ATOM 962 C C . TYR A 1 125 ? 6.975 -2.006 -10.000 1.00 98.44 125 TYR A C 1
ATOM 964 O O . TYR A 1 125 ? 7.022 -0.943 -9.376 1.00 98.44 125 TYR A O 1
ATOM 972 N N . THR A 1 126 ? 8.054 -2.733 -10.272 1.00 97.94 126 THR A N 1
ATOM 973 C CA . THR A 1 126 ? 9.408 -2.233 -10.041 1.00 97.94 126 THR A CA 1
ATOM 974 C C . THR A 1 126 ? 9.983 -1.593 -11.292 1.00 97.94 126 THR A C 1
ATOM 976 O O . THR A 1 126 ? 9.736 -2.036 -12.417 1.00 97.94 126 THR A O 1
ATOM 979 N N . PHE A 1 127 ? 10.761 -0.534 -11.111 1.00 95.88 127 PHE A N 1
ATOM 980 C CA . PHE A 1 127 ? 11.521 0.082 -12.187 1.00 95.88 127 PHE A CA 1
ATOM 981 C C . PHE A 1 127 ? 12.886 0.529 -11.671 1.00 95.88 127 PHE A C 1
ATOM 983 O O . PHE A 1 127 ? 12.997 1.118 -10.595 1.00 95.88 127 PHE A O 1
ATOM 990 N N . ARG A 1 128 ? 13.934 0.242 -12.448 1.00 94.25 128 ARG A N 1
ATOM 991 C CA . ARG A 1 128 ? 15.287 0.725 -12.170 1.00 94.25 128 ARG A CA 1
ATOM 992 C C . ARG A 1 128 ? 15.543 2.004 -12.945 1.00 94.25 128 ARG A C 1
ATOM 994 O O . ARG A 1 128 ? 15.568 1.988 -14.177 1.00 94.25 128 ARG A O 1
ATOM 1001 N N . ASP A 1 129 ? 15.768 3.082 -12.206 1.00 87.81 129 ASP A N 1
ATOM 1002 C CA . ASP A 1 129 ? 16.077 4.384 -12.784 1.00 87.81 129 ASP A CA 1
ATOM 1003 C C . ASP A 1 129 ? 17.436 4.394 -13.507 1.00 87.81 129 ASP A C 1
ATOM 1005 O O . ASP A 1 129 ? 18.244 3.462 -13.439 1.00 87.81 129 ASP A O 1
ATOM 1009 N N . THR A 1 130 ? 17.697 5.479 -14.228 1.00 91.31 130 THR A N 1
ATOM 1010 C CA . THR A 1 130 ? 19.016 5.770 -14.793 1.00 91.31 130 THR A CA 1
ATOM 1011 C C . THR A 1 130 ? 19.940 6.309 -13.703 1.00 91.31 130 THR A C 1
ATOM 1013 O O . THR A 1 130 ? 19.550 7.194 -12.943 1.00 91.31 130 THR A O 1
ATOM 1016 N N . TYR A 1 131 ? 21.189 5.844 -13.660 1.00 91.44 131 TYR A N 1
ATOM 1017 C CA . TYR A 1 131 ? 22.229 6.411 -12.796 1.00 91.44 131 TYR A CA 1
ATOM 1018 C C . TYR A 1 131 ? 23.475 6.729 -13.612 1.00 91.44 131 TYR A C 1
ATOM 1020 O O . TYR A 1 131 ? 23.917 5.908 -14.410 1.00 91.44 131 TYR A O 1
ATOM 1028 N N . ALA A 1 132 ? 24.011 7.943 -13.449 1.00 91.88 132 ALA A N 1
ATOM 1029 C CA . ALA A 1 132 ? 25.165 8.437 -14.207 1.00 91.88 132 ALA A CA 1
ATOM 1030 C C . ALA A 1 132 ? 25.043 8.235 -15.740 1.00 91.88 132 ALA A C 1
ATOM 1032 O O . ALA A 1 132 ? 26.015 7.916 -16.417 1.00 91.88 132 ALA A O 1
ATOM 1033 N N . GLY A 1 133 ? 23.831 8.386 -16.290 1.00 91.44 133 GLY A N 1
ATOM 1034 C CA . GLY A 1 133 ? 23.549 8.194 -17.721 1.00 91.44 133 GLY A CA 1
ATOM 1035 C C . GLY A 1 133 ? 23.353 6.738 -18.161 1.00 91.44 133 GLY A C 1
ATOM 1036 O O . GLY A 1 133 ? 22.996 6.499 -19.312 1.00 91.44 133 GLY A O 1
ATOM 1037 N N . VAL A 1 134 ? 23.515 5.766 -17.261 1.00 91.94 134 VAL A N 1
ATOM 1038 C CA . VAL A 1 134 ? 23.319 4.341 -17.550 1.00 91.94 134 VAL A CA 1
ATOM 1039 C C . VAL A 1 134 ? 21.914 3.914 -17.132 1.00 91.94 134 VAL A C 1
ATOM 1041 O O . VAL A 1 134 ? 21.571 3.904 -15.946 1.00 91.94 134 VAL A O 1
ATOM 1044 N N . ALA A 1 135 ? 21.078 3.581 -18.116 1.00 89.50 135 ALA A N 1
ATOM 1045 C CA . ALA A 1 135 ? 19.721 3.097 -17.878 1.00 89.50 135 ALA A CA 1
ATOM 1046 C C . ALA A 1 135 ? 19.738 1.796 -17.058 1.00 89.50 135 ALA A C 1
ATOM 1048 O O . ALA A 1 135 ? 20.507 0.882 -17.351 1.00 89.50 135 ALA A O 1
ATOM 1049 N N . GLY A 1 136 ? 18.890 1.710 -16.031 1.00 90.62 136 GLY A N 1
ATOM 1050 C CA . GLY A 1 136 ? 18.779 0.528 -15.172 1.00 90.62 136 GLY A CA 1
ATOM 1051 C C . GLY A 1 136 ? 19.887 0.369 -14.122 1.00 90.62 136 GLY A C 1
ATOM 1052 O O . GLY A 1 136 ? 19.859 -0.603 -13.364 1.00 90.62 136 GLY A O 1
ATOM 1053 N N . ALA A 1 137 ? 20.842 1.303 -14.053 1.00 91.44 137 ALA A N 1
ATOM 1054 C CA . ALA A 1 137 ? 21.900 1.315 -13.040 1.00 91.44 137 ALA A CA 1
ATOM 1055 C C . ALA A 1 137 ? 21.500 2.039 -11.740 1.00 9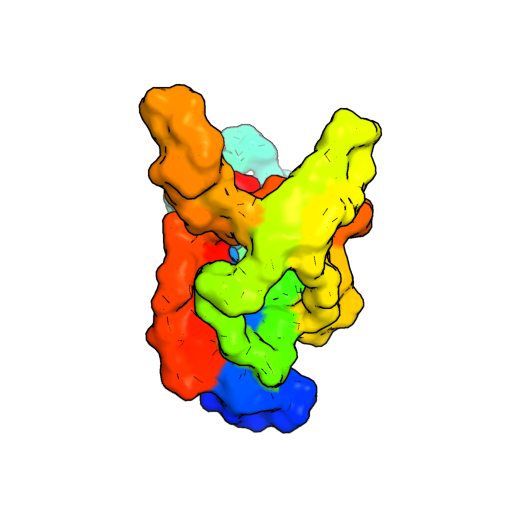1.44 137 ALA A C 1
ATOM 1057 O O . ALA A 1 137 ? 22.263 2.035 -10.777 1.00 91.44 137 ALA A O 1
ATOM 1058 N N . GLY A 1 138 ? 20.334 2.689 -11.713 1.00 91.62 138 GLY A N 1
ATOM 1059 C CA . GLY A 1 138 ? 19.805 3.387 -10.546 1.00 91.62 138 GLY A CA 1
ATOM 1060 C C . GLY A 1 138 ? 19.075 2.489 -9.558 1.00 91.62 138 GLY A C 1
ATOM 1061 O O . GLY A 1 138 ? 19.025 1.263 -9.688 1.00 91.62 138 GLY A O 1
ATOM 1062 N N . ALA A 1 139 ? 18.502 3.134 -8.540 1.00 89.50 139 ALA A N 1
ATOM 1063 C CA . ALA A 1 139 ? 17.727 2.456 -7.513 1.00 89.50 139 ALA A CA 1
ATOM 1064 C C . ALA A 1 139 ? 16.541 1.708 -8.138 1.00 89.50 139 ALA A C 1
ATOM 1066 O O . ALA A 1 139 ? 15.861 2.227 -9.024 1.00 89.50 139 ALA A O 1
ATOM 1067 N N . ASN A 1 140 ? 16.291 0.491 -7.654 1.00 92.56 140 ASN A N 1
ATOM 1068 C CA . ASN A 1 140 ? 15.077 -0.239 -7.984 1.00 92.56 140 ASN A CA 1
ATOM 1069 C C . ASN A 1 140 ? 13.942 0.289 -7.107 1.00 92.56 140 ASN A C 1
ATOM 1071 O O . ASN A 1 140 ? 13.974 0.098 -5.890 1.00 92.56 140 ASN A O 1
ATOM 1075 N N . ARG A 1 141 ? 12.976 0.980 -7.704 1.00 94.25 141 ARG A N 1
AT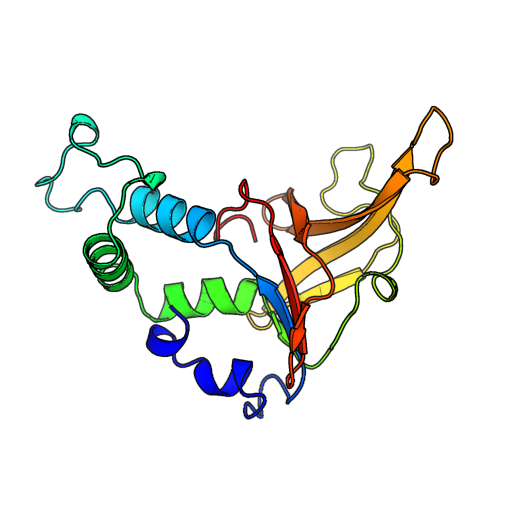OM 1076 C CA . ARG A 1 141 ? 11.870 1.615 -6.982 1.00 94.25 141 ARG A CA 1
ATOM 1077 C C . ARG A 1 141 ? 10.596 0.817 -7.185 1.00 94.25 141 ARG A C 1
ATOM 1079 O O . ARG A 1 141 ? 10.330 0.366 -8.297 1.00 94.25 141 ARG A O 1
ATOM 1086 N N . LEU A 1 142 ? 9.820 0.655 -6.117 1.00 97.38 142 LEU A N 1
ATOM 1087 C CA . LEU A 1 142 ? 8.463 0.128 -6.192 1.00 97.38 142 LEU A CA 1
ATOM 1088 C C . LEU A 1 142 ? 7.478 1.283 -6.374 1.00 97.38 142 LEU A C 1
ATOM 1090 O O . LEU A 1 142 ? 7.408 2.189 -5.539 1.00 97.38 142 LEU A O 1
ATOM 1094 N N . HIS A 1 143 ? 6.716 1.214 -7.459 1.00 97.25 143 HIS A N 1
ATOM 1095 C CA . HIS A 1 143 ? 5.631 2.130 -7.775 1.00 97.25 143 HIS A CA 1
ATOM 1096 C C . HIS A 1 143 ? 4.288 1.456 -7.500 1.00 97.25 143 HIS A C 1
ATOM 1098 O O . HIS A 1 143 ? 4.092 0.285 -7.834 1.00 97.25 143 HIS A O 1
ATOM 1104 N N . VAL A 1 144 ? 3.362 2.209 -6.914 1.00 98.06 144 VAL A N 1
ATOM 1105 C CA . VAL A 1 144 ? 1.991 1.796 -6.612 1.00 98.06 144 VAL A CA 1
ATOM 1106 C C . VAL A 1 144 ? 1.044 2.746 -7.324 1.00 98.06 144 VAL A C 1
ATOM 1108 O O . VAL A 1 144 ? 1.053 3.947 -7.054 1.00 98.06 144 VAL A O 1
ATOM 1111 N N . VAL A 1 145 ? 0.214 2.221 -8.216 1.00 97.94 145 VAL A N 1
ATOM 1112 C CA . VAL A 1 145 ? -0.731 3.020 -8.995 1.00 97.94 145 VAL A CA 1
ATOM 1113 C C . VAL A 1 145 ? -2.153 2.582 -8.693 1.00 97.94 145 VAL A C 1
ATOM 1115 O O . VAL A 1 145 ? -2.466 1.394 -8.775 1.00 97.94 145 VAL A O 1
ATOM 1118 N N . SER A 1 146 ? -3.025 3.540 -8.384 1.00 97.62 146 SER A N 1
ATOM 1119 C CA . SER A 1 146 ? -4.469 3.303 -8.345 1.00 97.62 146 SER A CA 1
ATOM 1120 C C . SER A 1 146 ? -5.068 3.612 -9.717 1.00 97.62 146 SER A C 1
ATOM 1122 O O . SER A 1 146 ? -5.078 4.774 -10.127 1.00 97.62 146 SER A O 1
ATOM 1124 N N . PRO A 1 147 ? -5.589 2.612 -10.452 1.00 95.94 147 PRO A N 1
ATOM 1125 C CA . PRO A 1 147 ? -6.257 2.846 -11.730 1.00 95.94 147 PRO A CA 1
ATOM 1126 C C . PRO A 1 147 ? -7.506 3.726 -11.593 1.00 95.94 147 PRO A C 1
ATOM 1128 O O . PRO A 1 147 ? -7.863 4.430 -12.531 1.00 95.94 147 PRO A O 1
ATOM 1131 N N . THR A 1 148 ? -8.155 3.712 -10.424 1.00 95.38 148 THR A N 1
ATOM 1132 C CA . THR A 1 148 ? -9.388 4.468 -10.166 1.00 95.38 148 THR A CA 1
ATOM 1133 C C . THR A 1 148 ? -9.126 5.965 -10.026 1.00 95.38 148 THR A C 1
ATOM 1135 O O . THR A 1 148 ? -9.899 6.773 -10.533 1.00 95.38 148 THR A O 1
ATOM 1138 N N . THR A 1 149 ? -8.043 6.349 -9.346 1.00 95.44 149 THR A N 1
ATOM 1139 C CA . THR A 1 149 ? -7.680 7.763 -9.136 1.00 95.44 149 THR A CA 1
ATOM 1140 C C . THR A 1 149 ? -6.642 8.259 -10.143 1.00 95.44 149 THR A C 1
ATOM 1142 O O . THR A 1 149 ? -6.414 9.461 -10.245 1.00 95.44 149 THR A O 1
ATOM 1145 N N . SER A 1 150 ? -6.003 7.346 -10.885 1.00 95.31 150 SER A N 1
ATOM 1146 C CA . SER A 1 150 ? -4.829 7.604 -11.734 1.00 95.31 150 SER A CA 1
ATOM 1147 C C . SER A 1 150 ? -3.630 8.204 -10.980 1.00 95.31 150 SER A C 1
ATOM 1149 O O . SER A 1 150 ? -2.724 8.765 -11.596 1.00 95.31 150 SER A O 1
ATOM 1151 N N . ILE A 1 151 ? -3.597 8.083 -9.648 1.00 95.69 151 ILE A N 1
ATOM 1152 C CA . ILE A 1 151 ? -2.486 8.554 -8.818 1.00 95.69 151 ILE A CA 1
ATOM 1153 C C . ILE A 1 151 ? -1.436 7.446 -8.697 1.00 95.69 151 ILE A C 1
ATOM 1155 O O . ILE A 1 151 ? -1.752 6.293 -8.398 1.00 95.69 151 ILE A O 1
ATOM 1159 N N . SER A 1 152 ? -0.172 7.826 -8.895 1.00 95.12 152 SER A N 1
ATOM 1160 C CA . SER A 1 152 ? 1.003 6.986 -8.657 1.00 95.12 152 SER A CA 1
ATOM 1161 C C . SER A 1 152 ? 1.733 7.446 -7.403 1.00 95.12 152 SER A C 1
ATOM 1163 O O . SER A 1 152 ? 1.927 8.647 -7.196 1.00 95.12 152 SER A O 1
ATOM 1165 N N . ARG A 1 153 ? 2.171 6.493 -6.584 1.00 96.19 153 ARG A N 1
ATOM 1166 C CA . ARG A 1 153 ? 2.934 6.725 -5.357 1.00 96.19 153 ARG A CA 1
ATOM 1167 C C . ARG A 1 153 ? 4.127 5.797 -5.283 1.00 96.19 153 ARG A C 1
ATOM 1169 O O . ARG A 1 153 ? 4.077 4.666 -5.756 1.00 96.19 153 ARG A O 1
ATOM 1176 N N . ASP A 1 154 ? 5.171 6.290 -4.638 1.00 95.00 154 ASP A N 1
ATOM 1177 C CA . ASP A 1 154 ? 6.410 5.551 -4.454 1.00 95.00 154 ASP A CA 1
ATOM 1178 C C . ASP A 1 154 ? 6.537 5.071 -3.008 1.00 95.00 154 ASP A C 1
ATOM 1180 O O . ASP A 1 154 ? 5.917 5.599 -2.075 1.00 95.00 154 ASP A O 1
ATOM 1184 N N . ILE A 1 155 ? 7.373 4.059 -2.826 1.00 95.75 155 ILE A N 1
ATOM 1185 C CA . ILE A 1 155 ? 7.763 3.543 -1.520 1.00 95.75 155 ILE A CA 1
ATOM 1186 C C . ILE A 1 155 ? 9.056 4.230 -1.064 1.00 95.75 155 ILE A C 1
ATOM 1188 O O . ILE A 1 155 ? 10.055 4.269 -1.782 1.00 95.75 155 ILE A O 1
ATOM 1192 N N . ALA A 1 156 ? 9.040 4.766 0.156 1.00 93.75 156 ALA A N 1
ATOM 1193 C CA . ALA A 1 156 ? 10.185 5.406 0.798 1.00 93.75 156 ALA A CA 1
ATOM 1194 C C . ALA A 1 156 ? 11.141 4.405 1.463 1.00 93.75 156 ALA A C 1
ATOM 1196 O O . ALA A 1 156 ? 12.341 4.655 1.532 1.00 93.75 156 ALA A O 1
ATOM 1197 N N . SER A 1 157 ? 10.626 3.282 1.970 1.00 94.56 157 SER A N 1
ATOM 1198 C CA . SER A 1 157 ? 11.435 2.235 2.604 1.00 94.56 157 SER A CA 1
ATOM 1199 C C . SER A 1 157 ? 10.842 0.861 2.331 1.00 94.56 157 SER A C 1
ATOM 1201 O O . SER A 1 157 ? 9.630 0.681 2.431 1.00 94.56 157 SER A O 1
ATOM 1203 N N . HIS A 1 158 ? 11.693 -0.101 1.991 1.00 95.12 158 HIS A N 1
ATOM 1204 C CA . HIS A 1 158 ? 11.288 -1.404 1.471 1.00 95.12 158 HIS A CA 1
ATOM 1205 C C . HIS A 1 158 ? 11.724 -2.536 2.405 1.00 95.12 158 HIS A C 1
ATOM 1207 O O . HIS A 1 158 ? 12.675 -2.382 3.172 1.00 95.12 158 HIS A O 1
ATOM 1213 N N . ASN A 1 159 ? 11.078 -3.698 2.277 1.00 97.25 159 ASN A N 1
ATOM 1214 C CA . ASN A 1 159 ? 11.518 -4.961 2.884 1.00 97.25 159 ASN A CA 1
ATOM 1215 C C . ASN A 1 159 ? 11.625 -4.941 4.420 1.00 97.25 159 ASN A C 1
ATOM 1217 O O . ASN A 1 159 ? 12.442 -5.663 4.996 1.00 97.25 159 ASN A O 1
ATOM 1221 N N . ILE A 1 160 ? 10.781 -4.171 5.113 1.00 97.31 160 ILE A N 1
ATOM 1222 C CA . ILE A 1 160 ? 10.693 -4.252 6.576 1.00 97.31 160 ILE A CA 1
ATOM 1223 C C . ILE A 1 160 ? 9.971 -5.556 6.918 1.00 97.31 160 ILE A C 1
ATOM 1225 O O . ILE A 1 160 ? 8.743 -5.642 6.880 1.00 97.31 160 ILE A O 1
ATOM 1229 N N . GLN A 1 161 ? 10.742 -6.598 7.203 1.00 96.75 161 GLN A N 1
ATOM 1230 C CA . GLN A 1 161 ? 10.194 -7.920 7.480 1.00 96.75 161 GLN A CA 1
ATOM 1231 C C . GLN A 1 161 ? 9.657 -7.996 8.907 1.00 96.75 161 GLN A C 1
ATOM 1233 O O . GLN A 1 161 ? 10.323 -7.611 9.868 1.00 96.75 161 GLN A O 1
ATOM 1238 N N . THR A 1 162 ? 8.450 -8.532 9.041 1.00 94.69 162 THR A N 1
ATOM 1239 C CA . THR A 1 162 ? 7.823 -8.832 10.326 1.00 94.69 162 THR A CA 1
ATOM 1240 C C . THR A 1 162 ? 7.588 -10.338 10.434 1.00 94.69 162 THR A C 1
ATOM 1242 O O . THR A 1 162 ? 7.818 -11.099 9.496 1.00 94.69 162 THR A O 1
ATOM 1245 N N . ARG A 1 163 ? 7.102 -10.796 11.591 1.00 93.62 163 ARG A N 1
ATOM 1246 C CA . ARG A 1 163 ? 6.744 -12.209 11.791 1.00 93.62 163 ARG A CA 1
ATOM 1247 C C . ARG A 1 163 ? 5.555 -12.661 10.930 1.00 93.62 163 ARG A C 1
ATOM 1249 O O . ARG A 1 163 ? 5.347 -13.855 10.776 1.00 93.62 163 ARG A O 1
ATOM 1256 N N . THR A 1 164 ? 4.760 -11.720 10.432 1.00 95.25 164 THR A N 1
ATOM 1257 C CA . THR A 1 164 ? 3.458 -11.959 9.790 1.00 95.25 164 THR A CA 1
ATOM 1258 C C . THR A 1 164 ? 3.388 -11.335 8.396 1.00 95.25 164 THR A C 1
ATOM 1260 O O . THR A 1 164 ? 2.303 -11.151 7.851 1.00 95.25 164 THR A O 1
ATOM 1263 N N . GLY A 1 165 ? 4.533 -10.967 7.808 1.00 96.69 165 GLY A N 1
ATOM 1264 C CA . GLY A 1 165 ? 4.555 -10.336 6.495 1.00 96.69 165 GLY A CA 1
ATOM 1265 C C . GLY A 1 165 ? 5.738 -9.412 6.229 1.00 96.69 165 GLY A C 1
ATOM 1266 O O . GLY A 1 165 ? 6.810 -9.527 6.829 1.00 96.69 165 GLY A O 1
ATOM 1267 N N . VAL A 1 166 ? 5.523 -8.481 5.302 1.00 98.25 166 VAL A N 1
ATOM 1268 C CA . VAL A 1 166 ? 6.469 -7.420 4.920 1.00 98.25 166 VAL A CA 1
ATOM 1269 C C . VAL A 1 166 ? 5.750 -6.079 4.914 1.00 98.25 166 VAL A C 1
ATOM 1271 O O . VAL A 1 166 ? 4.600 -5.982 4.485 1.00 98.25 166 VAL A O 1
ATOM 1274 N N . VAL A 1 167 ? 6.436 -5.033 5.368 1.00 98.25 167 VAL A N 1
ATOM 1275 C CA . VAL A 1 167 ? 5.990 -3.646 5.246 1.00 98.25 167 VAL A CA 1
ATOM 1276 C C . VAL A 1 167 ? 6.868 -2.907 4.238 1.00 98.25 167 VAL A C 1
ATOM 1278 O O . VAL A 1 167 ? 8.098 -2.921 4.332 1.00 98.25 167 VAL A O 1
ATOM 1281 N N . HIS A 1 168 ? 6.212 -2.220 3.305 1.00 98.06 168 HIS A N 1
ATOM 1282 C CA . HIS A 1 168 ? 6.804 -1.238 2.397 1.00 98.06 168 HIS A CA 1
ATOM 1283 C C . HIS A 1 168 ? 6.210 0.125 2.742 1.00 98.06 168 HIS A C 1
ATOM 1285 O O . HIS A 1 168 ? 5.014 0.342 2.571 1.00 98.06 168 HIS A O 1
ATOM 1291 N N . SER A 1 169 ? 7.008 1.031 3.299 1.00 97.06 169 SER A N 1
ATOM 1292 C CA . SER A 1 169 ? 6.528 2.340 3.750 1.00 97.06 169 SER A CA 1
ATOM 1293 C C . SER A 1 169 ? 6.289 3.261 2.563 1.00 97.06 169 SER A C 1
ATOM 1295 O O . SER A 1 169 ? 7.225 3.569 1.830 1.00 97.06 169 SER A O 1
ATOM 1297 N N . LEU A 1 170 ? 5.073 3.778 2.425 1.00 97.31 170 LEU A N 1
ATOM 1298 C CA . LEU A 1 170 ? 4.725 4.788 1.428 1.00 97.31 170 LEU A CA 1
ATOM 1299 C C . LEU A 1 170 ? 5.511 6.085 1.660 1.00 97.31 170 LEU A C 1
ATOM 1301 O O . LEU A 1 170 ? 5.913 6.399 2.785 1.00 97.31 170 LEU A O 1
ATOM 1305 N N . GLN A 1 171 ? 5.730 6.839 0.588 1.00 94.12 171 GLN A N 1
ATOM 1306 C CA . GLN A 1 171 ? 6.380 8.144 0.642 1.00 94.12 171 GLN A CA 1
ATOM 1307 C C . GLN A 1 171 ? 5.480 9.214 1.291 1.00 94.12 171 GLN A C 1
ATOM 1309 O O . GLN A 1 171 ? 4.256 9.094 1.328 1.00 94.12 171 GLN A O 1
ATOM 1314 N N . TYR A 1 172 ? 6.088 10.261 1.863 1.00 86.81 172 TYR A N 1
ATOM 1315 C CA . TYR A 1 172 ? 5.395 11.272 2.685 1.00 86.81 172 TYR A CA 1
ATOM 1316 C C . TYR A 1 172 ? 4.328 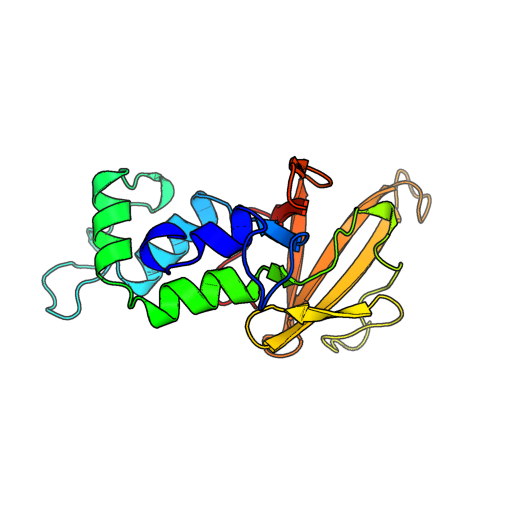12.085 1.939 1.00 86.81 172 TYR A C 1
ATOM 1318 O O . TYR A 1 172 ? 3.477 12.733 2.552 1.00 86.81 172 TYR A O 1
ATOM 1326 N N . ASP A 1 173 ? 4.373 12.078 0.614 1.00 88.62 173 ASP A N 1
ATOM 1327 C CA . ASP A 1 173 ? 3.400 12.728 -0.245 1.00 88.62 173 ASP A CA 1
ATOM 1328 C C . ASP A 1 173 ? 2.105 11.913 -0.408 1.00 88.62 173 ASP A C 1
ATOM 1330 O O . ASP A 1 173 ? 1.103 12.504 -0.809 1.00 88.62 173 ASP A O 1
ATOM 1334 N N . PHE A 1 174 ? 2.065 10.640 0.007 1.00 94.88 174 PHE A N 1
ATOM 1335 C CA . PHE A 1 174 ? 0.859 9.802 0.045 1.00 94.88 174 PHE A CA 1
ATOM 1336 C C . PHE A 1 174 ? -0.256 10.383 0.929 1.00 94.88 174 PHE A C 1
ATOM 1338 O O . PHE A 1 174 ? -0.010 10.840 2.052 1.00 94.88 174 PHE A O 1
ATOM 1345 N N . THR A 1 175 ? -1.497 10.296 0.452 1.00 93.38 175 THR A N 1
ATOM 1346 C CA . THR A 1 175 ? -2.735 10.545 1.203 1.00 93.38 175 THR A CA 1
ATOM 1347 C C . THR A 1 175 ? -3.611 9.286 1.161 1.00 93.38 175 THR A C 1
ATOM 1349 O O . THR A 1 175 ? -3.731 8.690 0.098 1.00 93.38 175 THR A O 1
ATOM 1352 N N . PRO A 1 176 ? -4.289 8.888 2.255 1.00 92.75 176 PRO A N 1
ATOM 1353 C CA . PRO A 1 176 ? -5.110 7.671 2.303 1.00 92.75 176 PRO A CA 1
ATOM 1354 C C . PRO A 1 176 ? -6.176 7.533 1.203 1.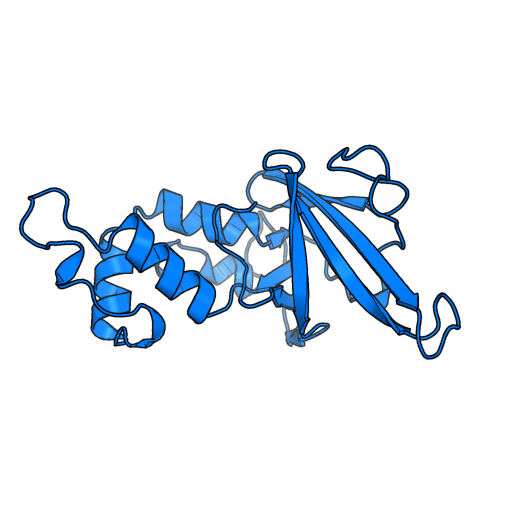00 92.75 176 PRO A C 1
ATOM 1356 O O . PRO A 1 176 ? -6.571 6.420 0.887 1.00 92.75 176 PRO A O 1
ATOM 1359 N N . THR A 1 177 ? -6.639 8.638 0.616 1.00 92.25 177 THR A N 1
ATOM 1360 C CA . THR A 1 177 ? -7.624 8.655 -0.481 1.00 92.25 177 THR A CA 1
ATOM 1361 C C . THR A 1 177 ? -7.012 8.507 -1.875 1.00 92.25 177 THR A C 1
ATOM 1363 O O . THR A 1 177 ? -7.743 8.584 -2.857 1.00 92.25 177 THR A O 1
ATOM 1366 N N . ASP A 1 178 ? -5.691 8.350 -1.988 1.00 94.75 178 ASP A N 1
ATOM 1367 C CA . ASP A 1 178 ? -5.023 8.176 -3.282 1.00 94.75 178 ASP A CA 1
ATOM 1368 C C . ASP A 1 178 ? -5.282 6.796 -3.894 1.00 94.75 178 ASP A C 1
ATOM 1370 O O . ASP A 1 178 ? -5.165 6.637 -5.109 1.00 94.75 178 ASP A O 1
ATOM 1374 N N . PHE A 1 179 ? -5.606 5.803 -3.062 1.00 91.88 179 PHE A N 1
ATOM 1375 C CA . PHE A 1 179 ? -5.888 4.431 -3.476 1.00 91.88 179 PHE A CA 1
ATOM 1376 C C . PHE A 1 179 ? -7.376 4.184 -3.642 1.00 91.88 179 PHE A C 1
ATOM 1378 O O . PHE A 1 179 ? -8.166 4.624 -2.778 1.00 91.88 179 PHE A O 1
#

pLDDT: mean 91.38, std 10.15, range [56.66, 98.69]

Radius of gyration: 17.73 Å; chains: 1; bounding box: 46×47×45 Å